Protein AF-A0A3D2M078-F1 (afdb_monomer)

Radius of gyration: 12.18 Å; Cα contacts (8 Å, |Δi|>4): 91; chains: 1; bounding box: 31×18×32 Å

Sequence (60 aa):
GENIAAGQGSAEQAVSSWLASPGHCQNIMNPGFTEMGAAYATNPRSAATIYWTQVFGTPR

Solvent-accessible surface area (backbone atoms only — not comparable to full-atom values): 3531 Å² total; per-residue (Å²): 81,76,41,78,51,65,52,52,92,42,70,68,49,44,51,51,55,32,60,74,31,71,73,42,26,50,54,74,70,37,83,79,47,80,41,75,52,73,53,72,52,74,41,89,89,44,98,48,36,33,38,40,43,38,43,38,38,59,89,130

Structure (mmCIF, N/CA/C/O backbone):
data_AF-A0A3D2M078-F1
#
_entry.id   AF-A0A3D2M078-F1
#
loop_
_atom_site.group_PDB
_atom_site.id
_atom_site.type_symbol
_atom_site.label_atom_id
_atom_site.label_alt_id
_atom_site.label_comp_id
_atom_site.label_asym_id
_atom_site.label_entity_id
_atom_site.label_seq_id
_atom_site.pdbx_PDB_ins_code
_atom_site.Cartn_x
_atom_site.Cartn_y
_atom_site.Cartn_z
_atom_site.occupancy
_atom_site.B_iso_or_equiv
_atom_site.auth_seq_id
_atom_site.auth_comp_id
_atom_site.auth_asym_id
_atom_site.auth_atom_id
_atom_site.pdbx_PDB_model_num
ATOM 1 N N . GLY A 1 1 ? -9.454 -5.227 5.843 1.00 97.12 1 GLY A N 1
ATOM 2 C CA . GLY A 1 1 ? -9.324 -4.851 4.421 1.00 97.12 1 GLY A CA 1
ATOM 3 C C . GLY A 1 1 ? -7.887 -5.039 3.998 1.00 97.12 1 GLY A C 1
ATOM 4 O O . GLY A 1 1 ? -7.028 -5.058 4.870 1.00 97.12 1 GLY A O 1
ATOM 5 N N . G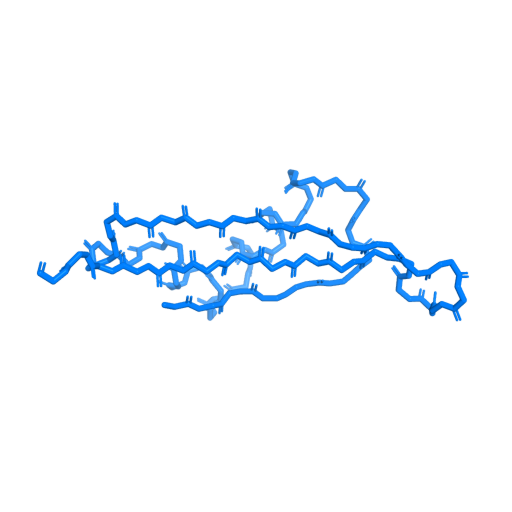LU A 1 2 ? -7.616 -5.178 2.705 1.00 98.56 2 GLU A N 1
ATOM 6 C CA . GLU A 1 2 ? -6.245 -5.289 2.196 1.00 98.56 2 GLU A CA 1
ATOM 7 C C . GLU A 1 2 ? -6.096 -4.530 0.879 1.00 98.56 2 GLU A C 1
ATOM 9 O O . GLU A 1 2 ? -6.920 -4.670 -0.025 1.00 98.56 2 GLU A O 1
ATOM 14 N N . ASN A 1 3 ? -5.023 -3.750 0.787 1.00 98.81 3 ASN A N 1
ATOM 15 C CA . ASN A 1 3 ? -4.534 -3.171 -0.451 1.00 98.81 3 ASN A CA 1
ATOM 16 C C . ASN A 1 3 ? -3.152 -3.749 -0.762 1.00 98.81 3 ASN A C 1
ATOM 18 O O . ASN A 1 3 ? -2.284 -3.806 0.112 1.00 98.81 3 ASN A O 1
ATOM 22 N N . ILE A 1 4 ? -2.942 -4.121 -2.024 1.00 98.44 4 ILE A N 1
ATOM 23 C CA . ILE A 1 4 ? -1.650 -4.560 -2.553 1.00 98.44 4 ILE A CA 1
ATOM 24 C C . ILE A 1 4 ? -1.273 -3.700 -3.756 1.00 98.44 4 ILE A C 1
ATOM 26 O O . ILE A 1 4 ? -2.135 -3.262 -4.520 1.00 98.44 4 ILE A O 1
ATOM 30 N N . ALA A 1 5 ? 0.011 -3.411 -3.914 1.00 98.38 5 ALA A N 1
ATOM 31 C CA . ALA A 1 5 ? 0.540 -2.733 -5.092 1.00 98.38 5 ALA A CA 1
ATOM 32 C C . ALA A 1 5 ? 1.979 -3.171 -5.364 1.00 98.38 5 ALA A C 1
ATOM 34 O O . ALA A 1 5 ? 2.654 -3.724 -4.495 1.00 98.38 5 ALA A O 1
ATOM 35 N N . ALA A 1 6 ? 2.449 -2.936 -6.584 1.00 98.31 6 ALA A N 1
ATOM 36 C CA . ALA A 1 6 ? 3.817 -3.229 -6.974 1.00 98.31 6 ALA A CA 1
ATOM 37 C C . ALA A 1 6 ? 4.325 -2.179 -7.972 1.00 98.31 6 ALA A C 1
ATOM 39 O O . ALA A 1 6 ? 3.559 -1.684 -8.803 1.00 98.31 6 ALA A O 1
ATOM 40 N N . GLY A 1 7 ? 5.616 -1.855 -7.893 1.00 98.06 7 GLY A N 1
ATOM 41 C CA . GLY A 1 7 ? 6.297 -0.933 -8.811 1.00 98.06 7 GLY A CA 1
ATOM 42 C C . GLY A 1 7 ? 6.301 0.547 -8.412 1.00 98.06 7 GLY A C 1
ATOM 43 O O . GLY A 1 7 ? 6.996 1.333 -9.048 1.00 98.06 7 GLY A O 1
ATOM 44 N N . GLN A 1 8 ? 5.581 0.953 -7.364 1.00 98.38 8 GLN A N 1
ATOM 45 C CA . GLN A 1 8 ? 5.626 2.328 -6.853 1.00 98.38 8 GLN A CA 1
ATOM 46 C C . GLN A 1 8 ? 6.922 2.547 -6.068 1.00 98.38 8 GLN A C 1
ATOM 48 O O . GLN A 1 8 ? 7.219 1.794 -5.144 1.00 98.38 8 GLN A O 1
ATOM 53 N N . GLY A 1 9 ? 7.691 3.576 -6.423 1.00 97.62 9 GLY A N 1
ATOM 54 C CA . GLY A 1 9 ? 9.017 3.839 -5.858 1.00 97.62 9 GLY A CA 1
ATOM 55 C C . GLY A 1 9 ? 9.001 4.450 -4.456 1.00 97.62 9 GLY A C 1
ATOM 56 O O . GLY A 1 9 ? 10.054 4.555 -3.832 1.00 97.62 9 GLY A O 1
ATOM 57 N N . SER A 1 10 ? 7.833 4.855 -3.953 1.00 98.06 10 SER A N 1
ATOM 58 C CA . SER A 1 10 ? 7.671 5.410 -2.608 1.00 98.06 10 SER A CA 1
ATOM 59 C C . SER A 1 10 ? 6.307 5.076 -2.004 1.00 98.06 10 SER A C 1
ATOM 61 O O . SER A 1 10 ? 5.371 4.690 -2.714 1.00 98.06 10 SER A O 1
ATOM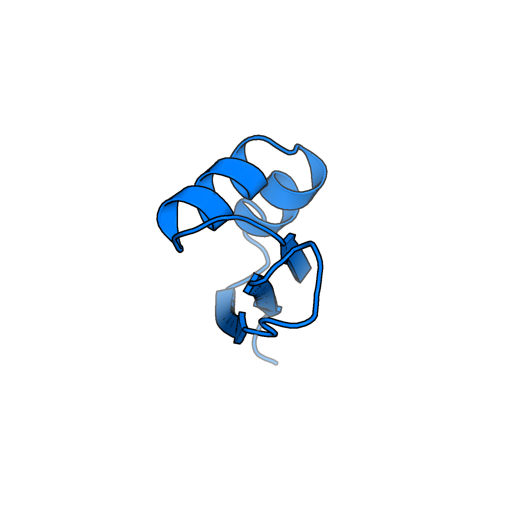 63 N N . ALA A 1 11 ? 6.185 5.268 -0.689 1.00 98.19 11 ALA A N 1
ATOM 64 C CA . ALA A 1 11 ? 4.924 5.083 0.023 1.00 98.19 11 ALA A CA 1
ATOM 65 C C . ALA A 1 11 ? 3.850 6.067 -0.470 1.00 98.19 11 ALA A C 1
ATOM 67 O O . ALA A 1 11 ? 2.699 5.682 -0.652 1.00 98.19 11 ALA A O 1
ATOM 68 N N . GLU A 1 12 ? 4.221 7.315 -0.766 1.00 98.62 12 GLU A N 1
ATOM 69 C CA . GLU A 1 12 ? 3.313 8.333 -1.307 1.00 98.62 12 GLU A CA 1
ATOM 70 C C . GLU A 1 12 ? 2.754 7.909 -2.666 1.00 98.62 12 GLU A C 1
ATOM 72 O O . GLU A 1 12 ? 1.559 8.061 -2.919 1.00 98.62 12 GLU A O 1
ATOM 77 N N . GLN A 1 13 ? 3.592 7.327 -3.530 1.00 98.69 13 GLN A N 1
ATOM 78 C CA . GLN A 1 13 ? 3.151 6.796 -4.819 1.00 98.69 13 GLN A CA 1
ATOM 79 C C . GLN A 1 13 ? 2.225 5.583 -4.648 1.00 98.69 13 GLN A C 1
ATOM 81 O O . GLN A 1 13 ? 1.224 5.486 -5.359 1.00 98.69 13 GLN A O 1
ATOM 86 N N . ALA A 1 14 ? 2.512 4.683 -3.700 1.00 98.62 14 ALA A N 1
ATOM 87 C CA . ALA A 1 14 ? 1.645 3.544 -3.385 1.00 98.62 14 ALA A CA 1
ATOM 88 C C . ALA A 1 14 ? 0.266 4.008 -2.889 1.00 98.62 14 ALA A C 1
ATOM 90 O O . ALA A 1 14 ? -0.760 3.603 -3.436 1.00 98.62 14 ALA A O 1
ATOM 91 N N . VAL A 1 15 ? 0.235 4.938 -1.931 1.00 98.50 15 VAL A N 1
ATOM 92 C CA . VAL A 1 15 ? -1.008 5.506 -1.390 1.00 98.50 15 VAL A CA 1
ATOM 93 C C . VAL A 1 15 ? -1.778 6.280 -2.457 1.00 98.50 15 VAL A C 1
ATOM 95 O O . VAL A 1 15 ? -2.983 6.082 -2.593 1.00 98.50 15 VAL A O 1
ATOM 98 N N . SER A 1 16 ? -1.110 7.109 -3.263 1.00 98.75 16 SER A N 1
ATOM 99 C CA . SER A 1 16 ? -1.751 7.828 -4.372 1.00 98.75 16 SER A CA 1
ATOM 100 C C . SER A 1 16 ? -2.373 6.863 -5.389 1.00 98.75 16 SER A C 1
ATOM 102 O O . SER A 1 16 ? -3.519 7.056 -5.798 1.00 98.75 16 SER A O 1
ATOM 104 N N . SER A 1 17 ? -1.673 5.775 -5.728 1.00 98.56 17 SER A N 1
ATOM 105 C CA . SER A 1 17 ? -2.185 4.720 -6.611 1.00 98.56 17 SER A CA 1
ATOM 106 C C . SER A 1 17 ? -3.400 3.996 -6.019 1.00 98.56 17 SER A C 1
ATOM 108 O O . SER A 1 17 ? -4.332 3.662 -6.752 1.00 98.56 17 SER A O 1
ATOM 110 N N . TRP A 1 18 ? -3.422 3.738 -4.710 1.00 98.75 18 TRP A N 1
ATOM 111 C CA . TRP A 1 18 ? -4.587 3.149 -4.046 1.00 98.75 18 TRP A CA 1
ATOM 112 C C . TRP A 1 18 ? -5.769 4.120 -3.989 1.00 98.75 18 TRP A C 1
ATOM 114 O O . TRP A 1 18 ? -6.889 3.715 -4.285 1.00 98.75 18 TRP A O 1
ATOM 124 N N . LEU A 1 19 ? -5.541 5.402 -3.702 1.00 98.75 19 LEU A N 1
ATOM 125 C CA . LEU A 1 19 ? -6.595 6.424 -3.703 1.00 98.75 19 LEU A CA 1
ATOM 126 C C . LEU A 1 19 ? -7.227 6.620 -5.090 1.00 98.75 19 LEU A C 1
ATOM 128 O O . LEU A 1 19 ? -8.429 6.860 -5.183 1.00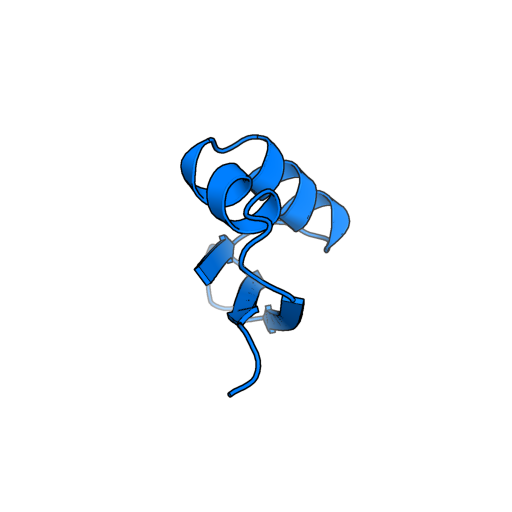 98.75 19 LEU A O 1
ATOM 132 N N . ALA A 1 20 ? -6.445 6.479 -6.164 1.00 98.62 20 ALA A N 1
ATOM 133 C CA . ALA A 1 20 ? -6.930 6.568 -7.542 1.00 98.62 20 ALA A CA 1
ATOM 134 C C . ALA A 1 20 ? -7.710 5.322 -8.013 1.00 98.62 20 ALA A C 1
ATOM 136 O O . ALA A 1 20 ? -8.391 5.375 -9.037 1.00 98.62 20 ALA A O 1
ATOM 137 N N . SER A 1 21 ? -7.631 4.200 -7.289 1.00 98.44 21 SER A N 1
ATOM 138 C CA . SER A 1 21 ? -8.370 2.972 -7.597 1.00 98.44 21 SER A CA 1
ATOM 139 C C . SER A 1 21 ? -9.632 2.878 -6.734 1.00 98.44 21 SER A C 1
ATOM 141 O O . SER A 1 21 ? -9.506 2.771 -5.514 1.00 98.44 21 SER A O 1
ATOM 143 N N . PRO A 1 22 ? -10.849 2.832 -7.310 1.00 98.50 22 PRO A N 1
ATOM 144 C CA . PRO A 1 22 ? -12.084 2.794 -6.525 1.00 98.50 22 PRO A CA 1
ATOM 145 C C . PRO A 1 22 ? -12.134 1.674 -5.475 1.00 98.50 22 PRO A C 1
ATOM 147 O O . PRO A 1 22 ? -12.543 1.921 -4.345 1.00 98.50 22 PRO A O 1
ATOM 150 N N . GLY A 1 23 ? -11.669 0.464 -5.807 1.00 98.50 23 GLY A N 1
ATOM 151 C CA . GLY A 1 23 ? -11.676 -0.669 -4.872 1.00 98.50 23 GLY A CA 1
ATOM 152 C C . GLY A 1 23 ? -10.690 -0.504 -3.711 1.00 98.50 23 GLY A C 1
ATOM 153 O O . GLY A 1 23 ? -11.029 -0.767 -2.561 1.00 98.50 23 GLY A O 1
ATOM 154 N N . HIS A 1 24 ? -9.483 -0.005 -3.986 1.00 98.81 24 HIS A N 1
ATOM 155 C CA . HIS A 1 24 ? -8.493 0.235 -2.932 1.00 98.81 24 HIS A CA 1
ATOM 156 C C . HIS A 1 24 ? -8.857 1.453 -2.071 1.00 98.81 24 HIS A C 1
ATOM 158 O O . HIS A 1 24 ? -8.680 1.441 -0.851 1.00 98.81 24 HIS A O 1
ATOM 164 N N . CYS A 1 25 ? -9.414 2.492 -2.696 1.00 98.75 25 CYS A N 1
ATOM 165 C CA . CYS A 1 25 ? -9.909 3.684 -2.022 1.00 98.75 25 CYS A CA 1
ATOM 166 C C . CYS A 1 25 ? -11.063 3.343 -1.071 1.00 98.75 25 CYS A C 1
ATOM 168 O O . CYS A 1 25 ? -11.087 3.842 0.049 1.00 98.75 25 CYS A O 1
ATOM 170 N N . GLN A 1 26 ? -11.956 2.416 -1.442 1.00 98.69 26 GLN A N 1
ATOM 171 C CA . GLN A 1 26 ? -12.992 1.915 -0.531 1.00 98.69 26 GLN A CA 1
ATOM 172 C C . GLN A 1 26 ? -12.410 1.295 0.744 1.00 98.69 26 GLN A C 1
ATOM 174 O O . GLN A 1 26 ? -12.955 1.538 1.814 1.00 98.69 26 GLN A O 1
ATOM 179 N N . ASN A 1 27 ? -11.300 0.549 0.668 1.00 98.56 27 ASN A N 1
ATOM 180 C CA . ASN A 1 27 ? -10.639 0.029 1.870 1.00 98.56 27 ASN A CA 1
ATOM 181 C C . ASN A 1 27 ? -10.080 1.155 2.754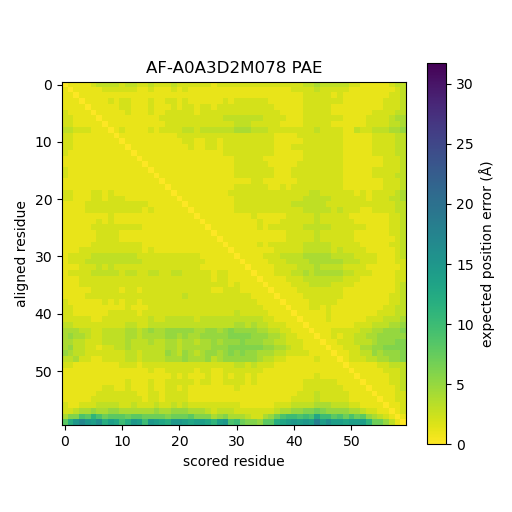 1.00 98.56 27 ASN A C 1
ATOM 183 O O . ASN A 1 27 ? -10.254 1.097 3.967 1.00 98.56 27 ASN A O 1
ATOM 187 N N . ILE A 1 28 ? -9.452 2.177 2.156 1.00 98.50 28 ILE A N 1
ATOM 188 C CA . ILE A 1 28 ? -8.885 3.334 2.877 1.00 98.50 28 ILE A CA 1
ATOM 189 C C . ILE A 1 28 ? -9.981 4.169 3.550 1.00 98.50 28 ILE A C 1
ATOM 191 O O . ILE A 1 28 ? -9.818 4.604 4.684 1.00 98.50 28 ILE A O 1
ATOM 195 N N . MET A 1 29 ? -11.090 4.402 2.848 1.00 98.38 29 MET A N 1
ATOM 196 C CA . MET A 1 29 ? -12.172 5.282 3.298 1.00 98.38 29 MET A CA 1
ATOM 197 C C . MET A 1 29 ? -13.193 4.574 4.194 1.00 98.38 29 MET A C 1
ATOM 199 O O . MET A 1 29 ? -14.168 5.198 4.606 1.00 98.38 29 MET A O 1
ATOM 203 N N . ASN A 1 30 ? -13.021 3.279 4.473 1.00 98.31 30 ASN A N 1
ATOM 204 C CA . ASN A 1 30 ? -13.977 2.517 5.264 1.00 98.31 30 ASN A CA 1
ATOM 205 C C . ASN A 1 30 ? -13.865 2.884 6.757 1.00 98.31 30 ASN A C 1
ATOM 207 O O . ASN A 1 30 ? -12.888 2.490 7.399 1.00 98.31 30 ASN A O 1
ATOM 211 N N . PRO A 1 31 ? -14.879 3.546 7.351 1.00 97.62 31 PRO A N 1
ATOM 212 C CA . PRO A 1 31 ? -14.836 3.957 8.755 1.00 97.62 31 PRO A CA 1
ATOM 213 C C . PRO A 1 31 ? -14.942 2.781 9.740 1.00 97.62 31 PRO A C 1
ATOM 215 O O . PRO A 1 31 ? -14.770 2.972 10.939 1.00 97.62 31 PRO A O 1
ATOM 218 N N . GLY A 1 32 ? -15.259 1.572 9.264 1.00 97.88 32 GLY A N 1
ATOM 219 C CA . GLY A 1 32 ? -15.299 0.365 10.086 1.00 97.88 32 GLY A CA 1
ATOM 220 C C . GLY A 1 32 ? -13.915 -0.165 10.465 1.00 97.88 32 GLY A C 1
ATOM 221 O O . GLY A 1 32 ? -13.809 -0.927 11.425 1.00 97.88 32 GLY A O 1
ATOM 222 N N . PHE A 1 33 ? -12.859 0.228 9.749 1.00 98.12 33 PHE A N 1
ATOM 223 C CA . PHE A 1 33 ? -11.487 -0.081 10.141 1.00 98.12 33 PHE A CA 1
ATOM 224 C C . PHE A 1 33 ? -10.952 0.996 11.081 1.00 98.12 33 PHE A C 1
ATOM 226 O O . PHE A 1 33 ? -11.034 2.187 10.792 1.00 98.12 33 PHE A O 1
ATOM 233 N N . THR A 1 34 ? -10.381 0.568 12.202 1.00 97.94 34 THR A N 1
ATOM 234 C CA . THR A 1 34 ? -9.823 1.459 13.233 1.00 97.94 34 THR A CA 1
ATOM 235 C C . THR A 1 34 ? -8.343 1.202 13.494 1.00 97.94 34 THR A C 1
ATOM 237 O O . THR A 1 34 ? -7.694 1.992 14.174 1.00 97.94 34 THR A O 1
ATOM 240 N N . GLU A 1 35 ? -7.788 0.141 12.911 1.00 98.25 35 GLU A N 1
ATOM 241 C CA . GLU A 1 35 ? -6.365 -0.174 12.934 1.00 98.25 35 GLU A CA 1
ATOM 242 C C . GLU A 1 35 ? -5.838 -0.367 11.512 1.00 98.25 35 GLU A C 1
ATOM 244 O O . GLU A 1 35 ? -6.545 -0.862 10.625 1.00 98.25 35 GLU A O 1
ATOM 249 N N . MET A 1 36 ? -4.568 -0.019 11.301 1.00 98.06 36 MET A N 1
ATOM 250 C CA . MET A 1 36 ? -3.865 -0.324 10.060 1.00 98.06 36 MET A CA 1
ATOM 251 C C . MET A 1 36 ? -2.405 -0.713 10.293 1.00 98.06 36 MET A C 1
ATOM 253 O O . MET A 1 36 ? -1.756 -0.233 11.221 1.00 98.06 36 MET A O 1
ATOM 257 N N . GLY A 1 37 ? -1.880 -1.539 9.392 1.00 98.25 37 GLY A N 1
ATOM 258 C CA . GLY A 1 37 ? -0.461 -1.851 9.267 1.00 98.25 37 GLY A CA 1
ATOM 259 C C . GLY A 1 37 ? -0.039 -1.800 7.803 1.00 98.25 37 GLY A C 1
ATOM 260 O O . GLY A 1 37 ? -0.821 -2.137 6.915 1.00 98.25 37 GLY A O 1
ATOM 261 N N . ALA A 1 38 ? 1.192 -1.371 7.538 1.00 98.19 38 ALA A N 1
ATOM 262 C CA . ALA A 1 38 ? 1.744 -1.334 6.191 1.00 98.19 38 ALA A CA 1
ATOM 263 C C . ALA A 1 38 ? 3.177 -1.862 6.179 1.00 98.19 38 ALA A C 1
ATOM 265 O O . ALA A 1 38 ? 3.932 -1.672 7.133 1.00 98.19 38 ALA A O 1
ATOM 266 N N . ALA A 1 39 ? 3.543 -2.521 5.087 1.00 98.56 39 ALA A N 1
ATOM 267 C CA . ALA A 1 39 ? 4.880 -3.042 4.866 1.00 98.56 39 ALA A CA 1
ATOM 268 C C . ALA A 1 39 ? 5.221 -3.002 3.377 1.00 98.56 39 ALA A C 1
ATOM 270 O O . ALA A 1 39 ? 4.339 -2.949 2.514 1.00 98.56 39 ALA A O 1
ATOM 271 N N . TYR A 1 40 ? 6.516 -3.064 3.086 1.00 98.50 40 TYR A N 1
ATOM 272 C CA . TYR A 1 40 ? 7.008 -3.265 1.736 1.00 98.50 40 TYR A CA 1
ATOM 273 C C . TYR A 1 40 ? 8.109 -4.321 1.721 1.00 98.50 40 TYR A C 1
ATOM 275 O O . TYR A 1 40 ? 8.774 -4.568 2.728 1.00 98.50 40 TYR A O 1
ATOM 283 N N . ALA A 1 41 ? 8.305 -4.933 0.561 1.00 98.44 41 ALA A N 1
ATOM 284 C CA . ALA A 1 41 ? 9.417 -5.830 0.297 1.00 98.44 41 ALA A CA 1
ATOM 285 C C . ALA A 1 41 ? 9.999 -5.532 -1.083 1.00 98.44 41 ALA A C 1
ATOM 287 O O . ALA A 1 41 ? 9.269 -5.183 -2.013 1.00 98.44 41 ALA A O 1
ATOM 288 N N . THR A 1 42 ? 11.312 -5.694 -1.230 1.00 98.25 42 THR A N 1
ATOM 289 C CA . THR A 1 42 ? 11.992 -5.552 -2.518 1.00 98.25 42 THR A CA 1
ATOM 290 C C . THR A 1 42 ? 12.513 -6.897 -3.006 1.00 98.25 42 THR A C 1
ATOM 292 O O . THR A 1 42 ? 13.019 -7.722 -2.247 1.00 98.25 42 THR A O 1
ATOM 295 N N . ASN A 1 43 ? 12.381 -7.131 -4.307 1.00 97.62 43 ASN A N 1
ATOM 296 C CA . ASN A 1 43 ? 12.977 -8.253 -5.007 1.00 97.62 43 ASN A CA 1
ATOM 297 C C . ASN A 1 43 ? 13.578 -7.741 -6.325 1.00 97.62 43 ASN A C 1
ATOM 299 O O . ASN A 1 43 ? 12.844 -7.610 -7.307 1.00 97.62 43 ASN A O 1
ATOM 303 N N . PRO A 1 44 ? 14.902 -7.503 -6.392 1.00 95.56 44 PRO A N 1
ATOM 304 C CA . PRO A 1 44 ? 15.551 -6.965 -7.589 1.00 95.56 44 PRO A CA 1
ATOM 305 C C . PRO A 1 44 ? 15.526 -7.928 -8.787 1.00 95.56 44 PRO A C 1
ATOM 307 O O . PRO A 1 44 ? 15.870 -7.536 -9.895 1.00 95.56 44 PRO A O 1
ATOM 310 N N . ARG A 1 45 ? 15.127 -9.193 -8.586 1.00 97.56 45 ARG A N 1
ATOM 311 C CA . ARG A 1 45 ? 14.939 -10.180 -9.663 1.00 97.56 45 ARG A CA 1
ATOM 312 C C . ARG A 1 45 ? 13.516 -10.191 -10.231 1.00 97.56 45 ARG A C 1
ATOM 314 O O . ARG A 1 45 ? 13.250 -10.936 -11.167 1.00 97.56 45 ARG A O 1
ATOM 321 N N . SER A 1 46 ? 12.597 -9.416 -9.658 1.00 97.12 46 SER A N 1
ATOM 322 C CA . SER A 1 46 ? 11.232 -9.263 -10.161 1.00 97.12 46 SER A CA 1
ATOM 323 C C . SER A 1 46 ? 11.117 -8.054 -11.086 1.00 97.12 46 SER A C 1
ATOM 325 O O . SER A 1 46 ? 11.703 -7.012 -10.808 1.00 97.12 46 SER A O 1
ATOM 327 N N . ALA A 1 47 ? 10.267 -8.151 -12.113 1.00 95.81 47 ALA A N 1
ATOM 328 C CA . ALA A 1 47 ? 9.915 -7.023 -12.975 1.00 95.81 47 ALA A CA 1
ATOM 329 C C . ALA A 1 47 ? 9.356 -5.817 -12.195 1.00 95.81 47 ALA A C 1
ATOM 331 O O . ALA A 1 47 ? 9.568 -4.677 -12.595 1.00 95.81 47 ALA A O 1
ATOM 332 N N . ALA A 1 48 ? 8.670 -6.051 -11.072 1.00 95.50 48 ALA A N 1
ATOM 333 C CA . ALA A 1 48 ? 8.079 -4.975 -10.281 1.00 95.50 48 ALA A CA 1
ATOM 334 C C . ALA A 1 48 ? 9.049 -4.342 -9.269 1.00 95.50 48 ALA A C 1
ATOM 336 O O . ALA A 1 48 ? 8.777 -3.245 -8.796 1.00 95.50 48 ALA A O 1
ATOM 337 N N . THR A 1 49 ? 10.172 -4.999 -8.946 1.00 97.31 49 THR A N 1
ATOM 338 C CA . THR A 1 49 ? 11.198 -4.601 -7.954 1.00 97.31 49 THR A CA 1
ATOM 339 C C . THR A 1 49 ? 10.723 -4.414 -6.507 1.00 97.31 49 THR A C 1
ATOM 341 O O . THR A 1 49 ? 11.396 -4.882 -5.594 1.00 97.31 49 THR A O 1
ATOM 344 N N . ILE A 1 50 ? 9.592 -3.758 -6.266 1.00 98.31 50 ILE A N 1
ATOM 345 C CA . ILE A 1 50 ? 9.047 -3.404 -4.958 1.00 98.31 50 ILE A CA 1
ATOM 346 C C . ILE A 1 50 ? 7.570 -3.781 -4.879 1.00 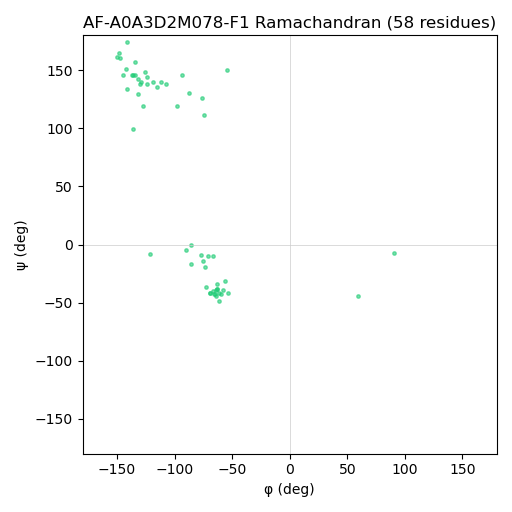98.31 50 ILE A C 1
ATOM 348 O O . ILE A 1 50 ? 6.825 -3.646 -5.851 1.00 98.31 50 ILE A O 1
ATOM 352 N N . TYR A 1 51 ? 7.167 -4.249 -3.705 1.00 98.62 51 TYR A N 1
ATOM 353 C CA . TYR A 1 51 ? 5.820 -4.692 -3.380 1.00 98.62 51 TYR A CA 1
ATOM 354 C C . TYR A 1 51 ? 5.364 -4.014 -2.101 1.00 98.62 51 TYR A C 1
ATOM 356 O O . TYR A 1 51 ? 6.145 -3.913 -1.157 1.00 98.62 51 TYR A O 1
ATOM 364 N N . TRP A 1 52 ? 4.105 -3.600 -2.072 1.00 98.75 52 TRP A N 1
ATOM 365 C CA . TRP A 1 52 ? 3.477 -2.892 -0.968 1.00 98.75 52 TRP A CA 1
ATOM 366 C C . TRP A 1 52 ? 2.243 -3.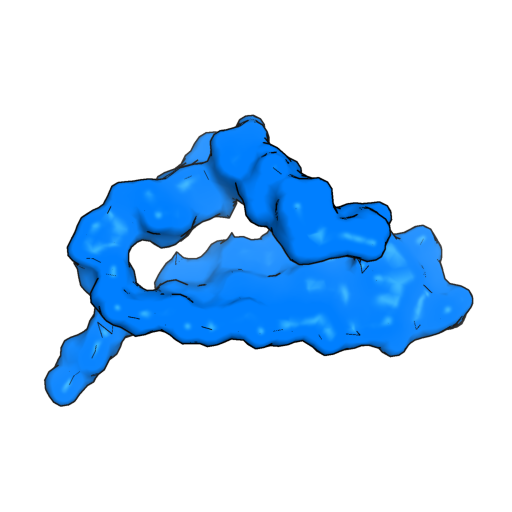651 -0.508 1.00 98.75 52 TRP A C 1
ATOM 368 O O . TRP A 1 52 ? 1.435 -4.076 -1.338 1.00 98.75 52 TRP A O 1
ATOM 378 N N . THR A 1 53 ? 2.067 -3.736 0.805 1.00 98.62 53 THR A N 1
ATOM 379 C CA . THR A 1 53 ? 0.833 -4.215 1.423 1.00 98.62 53 THR A CA 1
ATOM 380 C C . THR A 1 53 ? 0.384 -3.219 2.481 1.00 98.62 53 THR A C 1
ATOM 382 O O . THR A 1 53 ? 1.192 -2.729 3.272 1.00 98.62 53 THR A O 1
ATOM 385 N N . GLN A 1 54 ? -0.916 -2.950 2.517 1.00 98.81 54 GLN A N 1
ATOM 386 C CA . GLN A 1 54 ? -1.590 -2.234 3.591 1.00 98.81 54 GLN A CA 1
ATOM 387 C C . GLN A 1 54 ? -2.774 -3.078 4.063 1.00 98.81 54 GLN A C 1
ATOM 389 O O . GLN A 1 54 ? -3.687 -3.367 3.291 1.00 98.81 54 GLN A O 1
ATOM 394 N N . VAL A 1 55 ? -2.753 -3.470 5.332 1.00 98.69 55 VAL A N 1
ATOM 395 C CA . VAL A 1 55 ? -3.809 -4.255 5.975 1.00 98.69 55 VAL A CA 1
ATOM 396 C C . VAL A 1 55 ? -4.573 -3.359 6.936 1.00 98.69 55 VAL A C 1
ATOM 398 O O . VAL A 1 55 ? -3.984 -2.575 7.677 1.00 98.69 55 VAL A O 1
ATOM 401 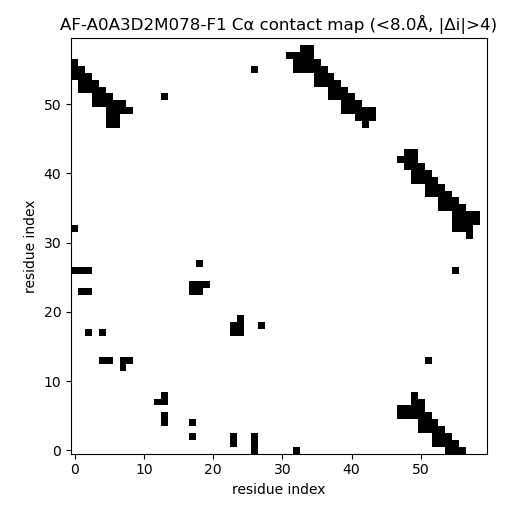N N . PHE A 1 56 ? -5.892 -3.506 6.934 1.00 98.56 56 PHE A N 1
ATOM 402 C CA . PHE A 1 56 ? -6.820 -2.792 7.799 1.00 98.56 56 PHE A CA 1
ATOM 403 C C . PHE A 1 56 ? -7.588 -3.771 8.681 1.00 98.56 56 PHE A C 1
ATOM 405 O O . PHE A 1 56 ? -8.046 -4.812 8.191 1.00 98.56 56 PHE A O 1
ATOM 412 N N . GLY A 1 57 ? -7.789 -3.412 9.942 1.00 98.00 57 GLY A N 1
ATOM 413 C CA . GLY A 1 57 ? -8.479 -4.230 10.930 1.00 98.00 57 GLY A CA 1
ATOM 414 C C . GLY A 1 57 ? -9.376 -3.418 11.856 1.00 98.00 57 GLY A C 1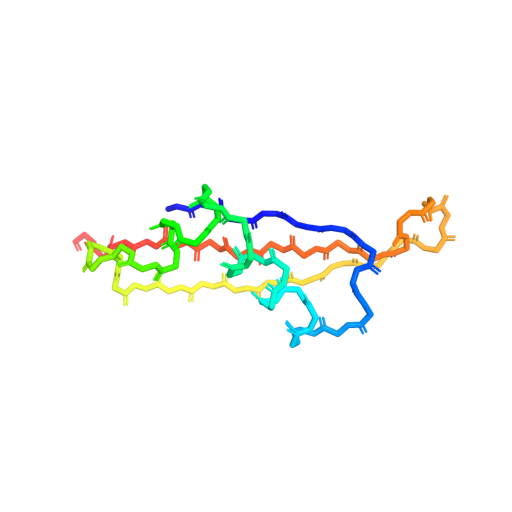
ATOM 415 O O . GLY A 1 57 ? -9.408 -2.187 11.819 1.00 98.00 57 GLY A O 1
ATOM 416 N N . THR A 1 58 ? -10.108 -4.148 12.686 1.00 97.12 58 THR A N 1
ATOM 417 C CA . THR A 1 58 ? -10.912 -3.617 13.785 1.00 97.12 58 THR A CA 1
ATOM 418 C C . THR A 1 58 ? -10.580 -4.472 15.012 1.00 97.12 58 THR A C 1
ATOM 420 O O . THR A 1 58 ? -10.621 -5.703 14.887 1.00 97.12 58 THR A O 1
ATOM 423 N N . PRO A 1 59 ? -10.237 -3.873 16.167 1.00 90.25 59 PRO A N 1
ATOM 424 C CA . PRO A 1 59 ? -10.022 -4.597 17.413 1.00 90.25 59 PRO A CA 1
ATOM 425 C C . PRO A 1 59 ? -11.236 -5.460 17.760 1.00 90.25 59 PRO A C 1
ATOM 427 O O . PRO A 1 59 ? -12.370 -5.111 17.421 1.00 90.25 59 PRO A O 1
ATOM 430 N N . ARG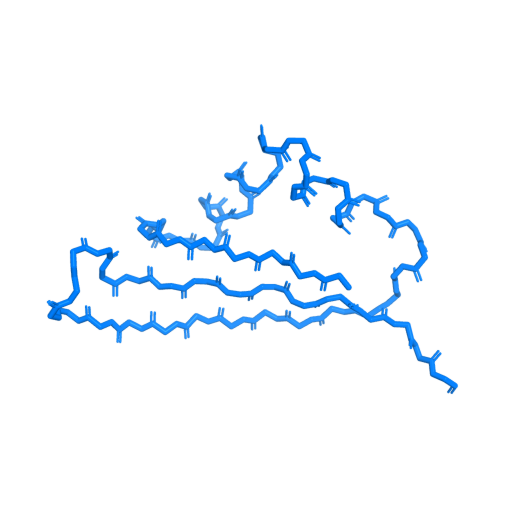 A 1 60 ? -10.990 -6.578 18.443 1.00 78.62 60 ARG A N 1
ATOM 431 C CA . ARG A 1 60 ? -12.042 -7.419 19.022 1.00 78.62 60 ARG A CA 1
ATOM 432 C C . ARG A 1 60 ? -12.255 -7.097 20.489 1.00 78.62 60 ARG A C 1
ATOM 434 O O . ARG A 1 60 ? -11.238 -6.846 21.170 1.00 78.62 60 ARG A O 1
#

Mean predicted aligned error: 2.06 Å

pLDDT: mean 97.7, std 2.78, range [78.62, 98.81]

Nearest PDB structures (foldseek):
  8eqe-assembly1_AAA  TM=4.300E-01  e=1.884E+00  Homo sapiens
  2jdj-assembly1_A  TM=3.568E-01  e=1.884E+00  Hahella chejuensis
  7ryh-assembly1_M  TM=3.422E-01  e=7.878E+00  Acinetobacter baumannii AB0057
  7r76-assembly1_A  TM=2.819E-01  e=5.918E+00  Cryptococcus neoformans H99

Secondary structure (DSSP, 8-state):
-EEEEES-SSHHHHHHHHHTSHHHHHHHT-TT--EEEEEEEE-TTSTT-EEEEEEEE---

Foldseek 3Di:
DKDKDFQQPDPVSSVVVLCVDPVSVCVVPPPQFDDKDKDKDADPPDPRRMMIMMDTDDDD